Protein AF-A0A957ZQQ6-F1 (afdb_monomer_lite)

Sequence (96 aa):
PLQGPESPLEALPAFAVIMASFVPAIGATVLFFLLGRFLSQGVRIFVIVSVLFLIASFALPFTLPATVAISAKIALNVMHVISGSVIMGVLLRWGR

Foldseek 3Di:
DDADPPRPPPPDPPVVVVVVLVVVLVVLLVQLVVLVVPDPPSLVVSVVVLVVVLVVLLVVLVPDDPPDDPVVSVVSNVVSVVSSCVSNVVCVVVVD

Secondary structure (DSSP, 8-state):
----TTS------HHHHHHHHHHHHHHHHHHHHHHHHH-TTHHHHHHHHHHHHHHHHHHHHHTS-TTS-HHHHHHHHHHHHHHHHHHHHHHHHH--

pLDDT: mean 71.37, std 8.09, range [40.91, 83.69]

Radius of gyration: 16.47 Å; chains: 1; bounding box: 38×26×48 Å

Structure (mmCIF, N/CA/C/O backbone):
data_AF-A0A957ZQQ6-F1
#
_entry.id   AF-A0A957ZQQ6-F1
#
loop_
_atom_site.group_PDB
_atom_site.id
_atom_site.type_symbol
_atom_site.label_atom_id
_atom_site.label_alt_id
_atom_site.label_comp_id
_atom_site.label_asym_id
_atom_site.label_entity_id
_atom_site.label_seq_id
_atom_site.pdbx_PDB_ins_code
_atom_site.Cartn_x
_atom_site.Cartn_y
_atom_site.Cartn_z
_atom_site.occupancy
_atom_site.B_iso_or_equiv
_atom_site.auth_seq_id
_atom_site.auth_comp_id
_atom_site.auth_asym_id
_atom_site.auth_atom_id
_atom_site.pdbx_PDB_model_num
ATOM 1 N N . PRO A 1 1 ? 19.331 -10.864 -13.041 1.00 40.91 1 PRO A N 1
ATOM 2 C CA . PRO A 1 1 ? 19.321 -10.862 -14.524 1.00 40.91 1 PRO A CA 1
ATOM 3 C C . PRO A 1 1 ? 18.349 -9.794 -15.051 1.00 40.91 1 PRO A C 1
ATOM 5 O O . PRO A 1 1 ? 17.147 -9.915 -14.850 1.00 40.91 1 PRO A O 1
ATOM 8 N N . LEU A 1 2 ? 18.882 -8.711 -15.625 1.00 51.75 2 LEU A N 1
ATOM 9 C CA . LEU A 1 2 ? 18.087 -7.630 -16.213 1.00 51.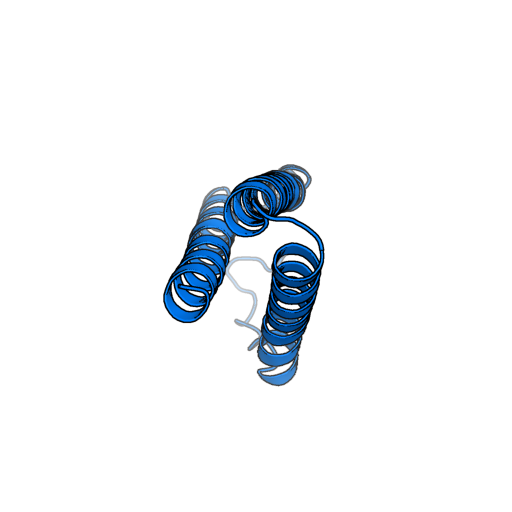75 2 LEU A CA 1
ATOM 10 C C . LEU A 1 2 ? 17.832 -7.978 -17.683 1.00 51.75 2 LEU A C 1
ATOM 12 O O . LEU A 1 2 ? 18.775 -8.053 -18.465 1.00 51.75 2 LEU A O 1
ATOM 16 N N . GLN A 1 3 ? 16.574 -8.264 -18.006 1.00 59.97 3 GLN A N 1
ATOM 17 C CA . GLN A 1 3 ? 16.107 -8.602 -19.349 1.00 59.97 3 GLN A CA 1
ATOM 18 C C . GLN A 1 3 ? 16.329 -7.405 -20.295 1.00 59.97 3 GLN A C 1
ATOM 20 O O . GLN A 1 3 ? 15.863 -6.299 -20.019 1.00 59.97 3 GLN A O 1
ATOM 25 N N . GLY A 1 4 ? 17.104 -7.614 -21.365 1.00 64.88 4 GLY A N 1
ATOM 26 C CA . GLY A 1 4 ? 17.320 -6.637 -22.440 1.00 64.88 4 GLY A CA 1
ATOM 27 C C . GLY A 1 4 ? 16.091 -6.500 -23.355 1.00 64.88 4 GLY A C 1
ATOM 28 O O . GLY A 1 4 ? 15.157 -7.288 -23.217 1.00 64.88 4 GLY A O 1
ATOM 29 N N . PRO A 1 5 ? 16.067 -5.533 -24.291 1.00 61.50 5 PRO A N 1
ATOM 30 C CA . PRO A 1 5 ? 14.922 -5.265 -25.179 1.00 61.50 5 PRO A CA 1
ATOM 31 C C . PRO A 1 5 ? 14.446 -6.482 -25.993 1.00 61.50 5 PRO A C 1
ATOM 33 O O . PRO A 1 5 ? 13.275 -6.570 -26.346 1.00 61.50 5 PRO A O 1
ATOM 36 N N . GLU A 1 6 ? 15.352 -7.421 -26.266 1.00 59.75 6 GLU A N 1
ATOM 37 C CA . GLU A 1 6 ? 15.118 -8.694 -26.956 1.00 59.75 6 GLU A CA 1
ATOM 38 C C . GLU A 1 6 ? 14.751 -9.875 -26.037 1.00 59.75 6 GLU A C 1
ATOM 40 O O . GLU A 1 6 ? 14.519 -10.984 -26.520 1.00 59.75 6 GLU A O 1
ATOM 45 N N . SER A 1 7 ? 14.695 -9.680 -24.717 1.00 57.12 7 SER A N 1
ATOM 46 C CA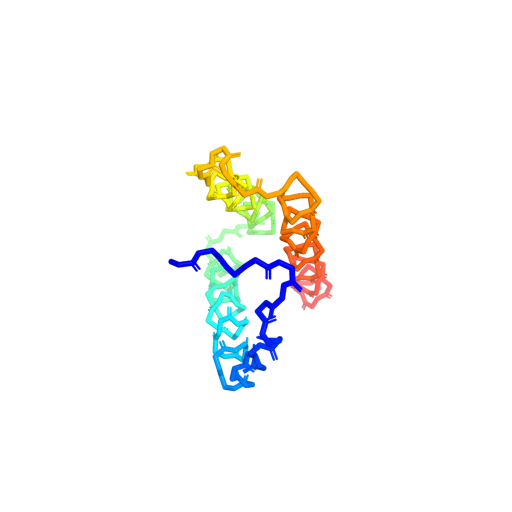 . SER A 1 7 ? 14.257 -10.743 -23.811 1.0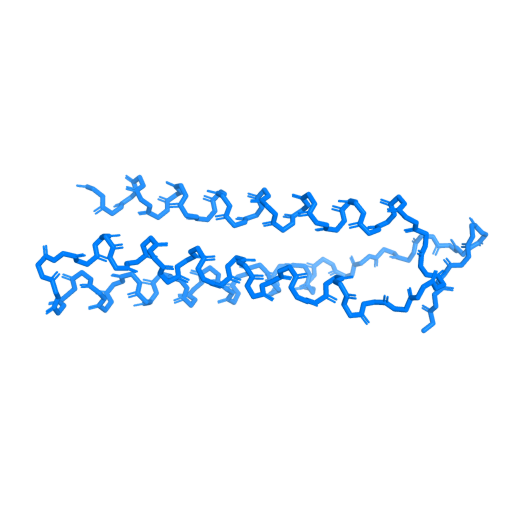0 57.12 7 SER A CA 1
ATOM 47 C C . SER A 1 7 ? 12.759 -10.997 -23.986 1.00 57.12 7 SER A C 1
ATOM 49 O O . SER A 1 7 ? 11.974 -10.046 -23.942 1.00 57.12 7 SER A O 1
ATOM 51 N N . PRO A 1 8 ? 12.338 -12.262 -24.176 1.00 57.53 8 PRO A N 1
ATOM 52 C CA . PRO A 1 8 ? 10.923 -12.585 -24.261 1.00 57.53 8 PRO A CA 1
ATOM 53 C C . PRO A 1 8 ? 10.244 -12.097 -22.983 1.00 57.53 8 PRO A C 1
ATOM 55 O O . PRO A 1 8 ? 10.754 -12.353 -21.894 1.00 57.53 8 PRO A O 1
ATOM 58 N N . LEU A 1 9 ? 9.127 -11.374 -23.130 1.00 57.25 9 LEU A N 1
ATOM 59 C CA . LEU A 1 9 ? 8.288 -10.936 -22.014 1.00 57.25 9 LEU A CA 1
ATOM 60 C C . LEU A 1 9 ? 7.839 -12.180 -21.248 1.00 57.25 9 LEU A C 1
ATOM 62 O O . LEU A 1 9 ? 6.852 -12.828 -21.598 1.00 57.25 9 LEU A O 1
ATOM 66 N N . GLU A 1 10 ? 8.618 -12.549 -20.241 1.00 64.00 10 GLU A N 1
ATOM 67 C CA . GLU A 1 10 ? 8.364 -13.725 -19.438 1.00 64.00 10 GLU A CA 1
ATOM 68 C C . GLU A 1 10 ? 7.135 -13.407 -18.594 1.00 64.00 10 GLU A C 1
ATOM 70 O O . GLU A 1 10 ? 7.157 -12.530 -17.726 1.00 64.00 10 GLU A O 1
ATOM 75 N N . ALA A 1 11 ? 6.014 -14.041 -18.942 1.00 61.44 11 ALA A N 1
ATOM 76 C CA . ALA A 1 11 ? 4.746 -13.797 -18.282 1.00 61.44 11 ALA A CA 1
ATOM 77 C C . ALA A 1 11 ? 4.913 -14.062 -16.783 1.00 61.44 11 ALA A C 1
ATOM 79 O O . ALA A 1 11 ? 5.180 -15.188 -16.360 1.00 61.44 11 ALA A O 1
ATOM 80 N N . LEU A 1 12 ? 4.759 -13.008 -15.980 1.00 65.44 12 LEU A N 1
ATOM 81 C CA . LEU A 1 12 ? 4.786 -13.120 -14.529 1.00 65.44 12 LEU A CA 1
ATOM 82 C C . LEU A 1 12 ? 3.724 -14.141 -14.092 1.00 65.44 12 LEU A C 1
ATOM 84 O O . LEU A 1 12 ? 2.561 -14.012 -14.492 1.00 65.44 12 LEU A O 1
ATOM 88 N N . PRO A 1 13 ? 4.082 -15.142 -13.266 1.00 80.12 13 PRO A N 1
ATOM 89 C CA . PRO A 1 13 ? 3.126 -16.134 -12.805 1.00 80.12 13 PRO A CA 1
ATOM 90 C C . PRO A 1 13 ? 1.977 -15.432 -12.084 1.00 80.12 13 PRO A C 1
ATOM 92 O O . PRO A 1 13 ? 2.202 -14.743 -11.086 1.00 80.12 13 PRO A O 1
ATOM 95 N N . ALA A 1 14 ? 0.742 -15.626 -12.552 1.00 77.06 14 ALA A N 1
ATOM 96 C CA . ALA A 1 14 ? -0.435 -14.980 -11.965 1.00 77.06 14 ALA A CA 1
ATOM 97 C C . ALA A 1 14 ? -0.519 -15.218 -10.448 1.00 77.06 14 ALA A C 1
ATOM 99 O O . ALA A 1 14 ? -0.823 -14.306 -9.683 1.00 77.06 14 ALA A O 1
ATOM 100 N N . PHE A 1 15 ? -0.148 -16.420 -10.000 1.00 77.75 15 PHE A N 1
ATOM 101 C CA . PHE A 1 15 ? -0.078 -16.771 -8.584 1.00 77.75 15 PHE A CA 1
ATOM 102 C C . PHE A 1 15 ? 0.866 -15.865 -7.776 1.00 77.75 15 PHE A C 1
ATOM 104 O O . PHE A 1 15 ? 0.512 -15.439 -6.679 1.00 77.75 15 PHE A O 1
ATOM 111 N N . ALA A 1 16 ? 2.037 -15.524 -8.320 1.00 77.50 16 ALA A N 1
ATOM 112 C CA . ALA A 1 16 ? 2.995 -14.652 -7.646 1.00 77.50 16 ALA A CA 1
ATOM 113 C C . ALA A 1 16 ? 2.435 -13.233 -7.480 1.00 77.50 16 ALA A C 1
ATOM 115 O O . ALA A 1 16 ? 2.562 -12.647 -6.408 1.00 77.50 16 ALA A O 1
ATOM 116 N N . VAL A 1 17 ? 1.748 -12.713 -8.504 1.00 74.31 17 VAL A N 1
ATOM 117 C CA . VAL A 1 17 ? 1.105 -11.388 -8.462 1.00 74.31 17 VAL A CA 1
ATOM 118 C C . VAL A 1 17 ? -0.038 -11.364 -7.447 1.00 74.31 17 VAL A C 1
ATOM 120 O O . VAL A 1 17 ? -0.153 -10.421 -6.662 1.00 74.31 17 VAL A O 1
ATOM 123 N N . ILE A 1 18 ? -0.853 -12.423 -7.414 1.00 77.62 18 ILE A N 1
ATOM 124 C CA . ILE A 1 18 ? -1.946 -12.573 -6.449 1.00 77.62 18 ILE A CA 1
ATOM 125 C C . ILE A 1 18 ? -1.377 -12.572 -5.028 1.00 77.62 18 ILE A C 1
ATOM 127 O O . ILE A 1 18 ? -1.754 -11.728 -4.219 1.00 77.62 18 ILE A O 1
ATOM 131 N N . MET A 1 19 ? -0.422 -13.452 -4.723 1.00 79.38 19 MET A N 1
ATOM 132 C CA . MET A 1 19 ? 0.130 -13.556 -3.369 1.00 79.38 19 MET A CA 1
ATOM 133 C C . MET A 1 19 ? 0.854 -12.278 -2.934 1.00 79.38 19 MET A C 1
ATOM 135 O O . MET A 1 19 ? 0.646 -11.813 -1.812 1.00 79.38 19 MET A O 1
ATOM 139 N N . ALA A 1 20 ? 1.617 -11.650 -3.833 1.00 77.12 20 ALA A N 1
ATOM 140 C CA . ALA A 1 20 ? 2.281 -10.376 -3.568 1.00 77.12 20 ALA A CA 1
ATOM 141 C C . ALA A 1 20 ? 1.299 -9.224 -3.290 1.00 77.12 20 ALA A C 1
ATOM 143 O O . ALA A 1 20 ? 1.669 -8.270 -2.613 1.00 77.12 20 ALA A O 1
ATOM 144 N N . SER A 1 21 ? 0.052 -9.317 -3.763 1.00 76.06 21 SER A N 1
ATOM 145 C CA . SER A 1 21 ? -0.994 -8.312 -3.516 1.00 76.06 21 SER A CA 1
ATOM 146 C C . SER A 1 21 ? -1.805 -8.609 -2.251 1.00 76.06 21 SER A C 1
ATOM 148 O O . SER A 1 21 ? -2.136 -7.703 -1.487 1.00 76.06 21 SER A O 1
ATOM 150 N N . PHE A 1 22 ? -2.112 -9.884 -1.999 1.00 80.50 22 PHE A N 1
ATOM 151 C CA . PHE A 1 22 ? -2.929 -10.305 -0.859 1.00 80.50 22 PHE A CA 1
ATOM 152 C C . PHE A 1 22 ? -2.203 -10.147 0.477 1.00 80.50 22 PHE A C 1
ATOM 154 O O . PHE A 1 22 ? -2.805 -9.680 1.441 1.00 80.50 22 PHE A O 1
ATOM 161 N N . VAL A 1 23 ? -0.917 -10.497 0.544 1.00 81.81 23 VAL A N 1
ATOM 162 C CA . VAL A 1 23 ? -0.123 -10.404 1.781 1.00 81.81 23 VAL A CA 1
ATOM 163 C C . VAL A 1 23 ? -0.125 -8.983 2.374 1.00 81.81 23 VAL A C 1
ATOM 165 O O . VAL A 1 23 ? -0.520 -8.836 3.534 1.00 81.81 23 VAL A O 1
ATOM 168 N N . PRO A 1 24 ? 0.240 -7.920 1.627 1.00 74.50 24 PRO A N 1
ATOM 169 C CA . PRO A 1 24 ? 0.201 -6.560 2.160 1.00 74.50 24 PRO A CA 1
ATOM 170 C C . PRO A 1 24 ? -1.225 -6.072 2.443 1.00 74.50 24 PRO A C 1
ATOM 172 O O . PRO A 1 24 ? -1.421 -5.341 3.412 1.00 74.50 24 PRO A O 1
ATOM 175 N N . ALA A 1 25 ? -2.233 -6.500 1.673 1.00 75.69 25 ALA A N 1
ATOM 176 C CA . ALA A 1 25 ? -3.629 -6.137 1.929 1.00 75.69 25 ALA A CA 1
ATOM 177 C C . ALA A 1 25 ? -4.153 -6.724 3.254 1.00 75.69 25 ALA A C 1
ATOM 179 O O . ALA A 1 25 ? -4.777 -6.016 4.049 1.00 75.69 25 ALA A O 1
ATOM 180 N N . ILE A 1 26 ? -3.856 -7.997 3.530 1.00 82.75 26 ILE A N 1
ATOM 181 C CA . ILE A 1 26 ? -4.196 -8.651 4.800 1.00 82.75 26 ILE A CA 1
ATOM 182 C C . ILE A 1 26 ? -3.438 -7.979 5.946 1.00 82.75 26 ILE A C 1
ATOM 184 O O . ILE A 1 26 ? -4.051 -7.617 6.950 1.00 82.75 26 ILE A O 1
ATOM 188 N N . GLY A 1 27 ? -2.134 -7.739 5.779 1.00 81.12 27 GLY A N 1
ATOM 189 C CA . GLY A 1 27 ? -1.319 -7.039 6.773 1.00 81.12 27 GLY A CA 1
ATOM 190 C C . GLY A 1 27 ? -1.879 -5.656 7.123 1.00 81.12 27 GLY A C 1
ATOM 191 O O . GLY A 1 27 ? -2.049 -5.339 8.299 1.00 81.12 27 GLY A O 1
ATOM 192 N N . ALA A 1 28 ? -2.250 -4.865 6.113 1.00 75.12 28 ALA A N 1
ATOM 193 C CA . ALA A 1 28 ? -2.858 -3.550 6.302 1.00 75.12 28 ALA A CA 1
ATOM 194 C C . ALA A 1 28 ? -4.225 -3.633 7.001 1.00 75.12 28 ALA A C 1
ATOM 196 O O . ALA A 1 28 ? -4.518 -2.815 7.871 1.00 75.12 28 ALA A O 1
ATOM 197 N N . THR A 1 29 ? -5.037 -4.642 6.676 1.00 77.56 29 THR A N 1
ATOM 198 C CA . THR A 1 29 ? -6.348 -4.863 7.307 1.00 77.56 29 THR A CA 1
ATOM 199 C C . THR A 1 29 ? -6.209 -5.216 8.788 1.00 77.56 29 THR A C 1
ATOM 201 O O . THR A 1 29 ? -6.886 -4.628 9.628 1.00 77.56 29 THR A O 1
ATOM 204 N N . VAL A 1 30 ? -5.304 -6.139 9.129 1.00 80.81 30 VAL A N 1
ATOM 205 C CA . VAL A 1 30 ? -5.027 -6.526 10.523 1.00 80.81 30 VAL A CA 1
ATOM 206 C C . VAL A 1 30 ? -4.508 -5.330 11.316 1.00 80.81 30 VAL A C 1
ATOM 208 O O . VAL A 1 30 ? -4.965 -5.081 12.431 1.00 80.81 30 VAL A O 1
ATOM 211 N N . LEU A 1 31 ? -3.596 -4.558 10.724 1.00 77.00 31 LEU A N 1
ATOM 212 C CA . LEU A 1 31 ? -3.054 -3.352 11.333 1.00 77.00 31 LEU A CA 1
ATOM 213 C C . LEU A 1 31 ? -4.157 -2.314 11.590 1.00 77.00 31 LEU A C 1
ATOM 215 O O . LEU A 1 31 ? -4.261 -1.806 12.706 1.00 77.00 31 LEU A O 1
ATOM 219 N N . PHE A 1 32 ? -5.016 -2.048 10.599 1.00 70.12 32 PHE A N 1
ATOM 220 C CA . PHE A 1 32 ? -6.168 -1.152 10.738 1.00 70.12 32 PHE A CA 1
ATOM 221 C C . PHE A 1 32 ? -7.126 -1.618 11.841 1.00 70.12 32 PHE A C 1
ATOM 223 O O . PHE A 1 32 ? -7.539 -0.817 12.679 1.00 70.12 32 PHE A O 1
ATOM 230 N N . PHE A 1 33 ? -7.431 -2.917 11.889 1.00 74.69 33 PHE A N 1
ATOM 231 C CA . PHE A 1 33 ? -8.299 -3.504 12.906 1.00 74.69 33 PHE A CA 1
ATOM 232 C C . PHE A 1 33 ? -7.717 -3.358 14.319 1.00 74.69 33 PHE A C 1
ATOM 234 O O . PHE A 1 33 ? -8.424 -2.922 15.228 1.00 74.69 33 PHE A O 1
ATOM 241 N N . LEU A 1 34 ? -6.424 -3.648 14.516 1.00 73.25 34 LEU A N 1
ATOM 242 C CA . LEU A 1 34 ? -5.760 -3.434 15.807 1.00 73.25 34 LEU A CA 1
ATOM 243 C C . LEU A 1 34 ? -5.781 -1.953 16.212 1.00 73.25 34 LEU A C 1
ATOM 245 O O . LEU A 1 34 ? -6.100 -1.628 17.355 1.00 73.25 34 LEU A O 1
ATOM 249 N N . LEU A 1 35 ? -5.480 -1.051 15.278 1.00 70.50 35 LEU A N 1
ATOM 250 C CA . LEU A 1 35 ? -5.468 0.391 15.521 1.00 70.50 35 LEU A CA 1
ATOM 251 C C . LEU A 1 35 ? -6.854 0.924 15.897 1.00 70.50 35 LEU A C 1
ATOM 253 O O . LEU A 1 35 ? -6.963 1.712 16.832 1.00 70.50 35 LEU A O 1
ATOM 257 N N . GLY A 1 36 ? -7.912 0.471 15.223 1.00 66.31 36 GLY A N 1
ATOM 258 C CA . GLY A 1 36 ? -9.292 0.831 15.556 1.00 66.31 36 GLY A CA 1
ATOM 259 C C . GLY A 1 36 ? -9.784 0.225 16.875 1.00 66.31 36 GLY A C 1
ATOM 260 O O . GLY A 1 36 ? -10.590 0.839 17.569 1.00 66.31 36 GLY A O 1
ATOM 261 N N . ARG A 1 37 ? -9.283 -0.958 17.259 1.00 68.81 37 ARG A N 1
ATOM 262 C CA . ARG A 1 37 ? -9.673 -1.639 18.504 1.00 68.81 37 ARG A CA 1
ATOM 263 C C . ARG A 1 37 ? -9.058 -1.000 19.750 1.00 68.81 37 ARG A C 1
ATOM 265 O O . ARG A 1 37 ? -9.721 -0.974 20.785 1.00 68.81 37 ARG A O 1
ATOM 272 N N . PHE A 1 38 ? -7.813 -0.527 19.665 1.00 68.00 38 PHE A N 1
ATOM 273 C CA . PHE A 1 38 ? -7.044 -0.072 20.830 1.00 68.00 38 PHE A CA 1
ATOM 274 C C . PHE A 1 38 ? -6.892 1.453 20.948 1.00 68.00 38 PHE A C 1
ATOM 276 O O . PHE A 1 38 ? -6.561 1.931 22.031 1.00 68.00 38 PHE A O 1
ATOM 283 N N . LEU A 1 39 ? -7.124 2.235 19.884 1.00 63.22 39 LEU A N 1
ATOM 284 C CA . LEU A 1 39 ? -6.846 3.677 19.876 1.00 63.22 39 LEU A CA 1
ATOM 285 C C . LEU A 1 39 ? -8.050 4.490 19.375 1.00 63.22 39 LEU A C 1
ATOM 287 O O . LEU A 1 39 ? -8.550 4.270 18.274 1.00 63.22 39 LEU A O 1
ATOM 291 N N . SER A 1 40 ? -8.457 5.517 20.134 1.00 63.38 40 SER A N 1
ATOM 292 C CA . SER A 1 40 ? -9.550 6.435 19.749 1.00 63.38 40 SER A CA 1
ATOM 293 C C . SER A 1 40 ? -9.252 7.258 18.484 1.00 63.38 40 SER A C 1
ATOM 295 O O . SER A 1 40 ? -10.167 7.798 17.867 1.00 63.38 40 SER A O 1
ATOM 297 N N . GLN A 1 41 ? -7.979 7.330 18.068 1.00 65.44 41 GLN A N 1
ATOM 298 C CA . GLN A 1 41 ? -7.516 7.963 16.824 1.00 65.44 41 GLN A CA 1
ATOM 299 C C . GLN A 1 41 ? -6.927 6.961 15.812 1.00 65.44 41 GLN A C 1
ATOM 301 O O . GLN A 1 41 ? -6.074 7.334 15.002 1.00 65.44 41 GLN A O 1
ATOM 306 N N . GLY A 1 42 ? -7.368 5.696 15.835 1.00 61.47 42 GLY A N 1
ATOM 307 C CA . GLY A 1 42 ? -6.824 4.610 15.005 1.00 61.47 42 GLY A CA 1
ATOM 308 C C . GLY A 1 42 ? -6.702 4.941 13.512 1.00 61.47 42 GLY A C 1
ATOM 309 O O . GLY A 1 42 ? -5.687 4.628 12.894 1.00 61.47 42 GLY A O 1
ATOM 310 N N . VAL A 1 43 ? -7.663 5.684 12.952 1.00 66.62 43 VAL A N 1
ATOM 311 C CA . VAL A 1 43 ? -7.637 6.126 11.545 1.00 66.62 43 VAL A CA 1
ATOM 312 C C . VAL A 1 43 ? -6.441 7.039 11.249 1.00 66.62 43 VAL A C 1
ATOM 314 O O . VAL A 1 43 ? -5.772 6.881 10.231 1.00 66.62 43 VAL A O 1
ATOM 317 N N . ARG A 1 44 ? -6.130 7.986 12.143 1.00 70.44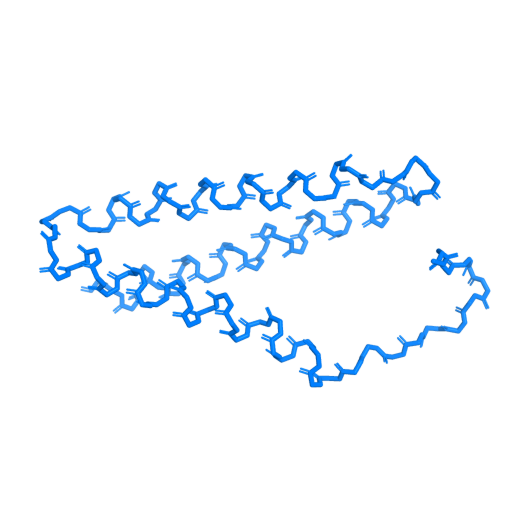 44 ARG A N 1
ATOM 318 C CA . ARG A 1 44 ? -5.059 8.972 11.930 1.00 70.44 44 ARG A CA 1
ATOM 319 C C . ARG A 1 44 ? -3.682 8.312 11.983 1.00 70.44 44 ARG A C 1
ATOM 321 O O . ARG A 1 44 ? -2.820 8.612 11.164 1.00 70.44 44 ARG A O 1
ATOM 328 N N . ILE A 1 45 ? -3.504 7.375 12.911 1.00 70.44 45 ILE A N 1
ATOM 329 C CA . ILE A 1 45 ? -2.258 6.619 13.074 1.00 70.44 45 ILE A CA 1
ATOM 330 C C . ILE A 1 45 ? -2.084 5.620 11.922 1.00 70.44 45 ILE A C 1
ATOM 332 O O . ILE A 1 45 ? -0.984 5.495 11.391 1.00 70.44 45 ILE A O 1
ATOM 336 N N . PHE A 1 46 ? -3.164 4.983 11.460 1.00 72.69 46 PHE A N 1
ATOM 337 C CA . PHE A 1 46 ? -3.121 4.115 10.283 1.00 72.69 46 PHE A CA 1
ATOM 338 C C . PHE A 1 46 ? -2.646 4.851 9.027 1.00 72.69 46 PHE A C 1
ATOM 340 O O . PHE A 1 46 ? -1.813 4.326 8.288 1.00 72.69 46 PHE A O 1
ATOM 347 N N . VAL A 1 47 ? -3.126 6.078 8.802 1.00 72.88 47 VAL A N 1
ATOM 348 C CA . VAL A 1 47 ? -2.668 6.908 7.678 1.00 72.88 47 VAL A CA 1
ATOM 349 C C . VAL A 1 47 ? -1.175 7.206 7.800 1.00 72.88 47 VAL A C 1
ATOM 351 O O . VAL A 1 47 ? -0.452 7.036 6.825 1.00 72.88 47 VAL A O 1
ATOM 354 N N . ILE A 1 48 ? -0.689 7.580 8.989 1.00 76.12 48 ILE A N 1
ATOM 355 C CA . ILE A 1 48 ? 0.742 7.850 9.208 1.00 76.12 48 ILE A CA 1
ATOM 356 C C . ILE A 1 48 ? 1.581 6.602 8.906 1.00 76.12 48 ILE A C 1
ATOM 358 O O . ILE A 1 48 ? 2.546 6.688 8.152 1.00 76.12 48 ILE A O 1
ATOM 362 N N . VAL A 1 49 ? 1.202 5.435 9.434 1.00 74.94 49 VAL A N 1
ATOM 363 C CA . VAL A 1 49 ? 1.947 4.187 9.197 1.00 74.94 49 VAL A CA 1
ATOM 364 C C . VAL A 1 49 ? 1.895 3.777 7.724 1.00 74.94 49 VAL A C 1
ATOM 366 O O . VAL A 1 49 ? 2.917 3.379 7.173 1.00 74.94 49 VAL A O 1
ATOM 369 N N . SER A 1 50 ? 0.747 3.935 7.064 1.00 73.00 50 SER A N 1
ATOM 370 C CA . SER A 1 50 ? 0.597 3.648 5.631 1.00 73.00 50 SER A CA 1
ATOM 371 C C . SER A 1 50 ? 1.480 4.556 4.777 1.00 73.00 50 SER A C 1
ATOM 373 O O . SER A 1 50 ? 2.138 4.081 3.857 1.00 73.00 50 SER A O 1
ATOM 375 N N . VAL A 1 51 ? 1.554 5.848 5.109 1.00 77.19 51 VAL A N 1
ATOM 376 C CA . VAL A 1 51 ? 2.445 6.803 4.437 1.00 77.19 51 VAL A CA 1
ATOM 377 C C . VAL A 1 51 ? 3.911 6.443 4.676 1.00 77.19 51 VAL A C 1
ATOM 379 O O . VAL A 1 51 ? 4.692 6.452 3.730 1.00 77.19 51 VAL A O 1
ATOM 382 N N . LEU A 1 52 ? 4.296 6.066 5.898 1.00 78.44 52 LEU A N 1
ATOM 383 C CA . LEU A 1 52 ? 5.663 5.625 6.190 1.00 78.44 52 LEU A CA 1
ATOM 384 C C . LEU A 1 52 ? 6.037 4.358 5.414 1.00 78.44 52 LEU A C 1
ATOM 386 O O . LEU A 1 52 ? 7.126 4.293 4.851 1.00 78.44 52 LEU A O 1
ATOM 390 N N . PHE A 1 53 ? 5.135 3.380 5.332 1.00 75.31 53 PHE A N 1
ATOM 391 C CA . PHE A 1 53 ? 5.343 2.176 4.528 1.00 75.31 53 PHE A CA 1
ATOM 392 C C . PHE A 1 53 ? 5.430 2.490 3.039 1.00 75.31 53 PHE A C 1
ATOM 394 O O . PHE A 1 53 ? 6.269 1.920 2.350 1.00 75.31 53 PHE A O 1
ATOM 401 N N . LEU A 1 54 ? 4.612 3.420 2.545 1.00 75.12 54 LEU A N 1
ATOM 402 C CA . LEU A 1 54 ? 4.675 3.877 1.162 1.00 75.12 54 LEU A CA 1
ATOM 403 C C . LEU A 1 54 ? 6.034 4.525 0.865 1.00 75.12 54 LEU A C 1
ATOM 405 O O . LEU A 1 54 ? 6.679 4.164 -0.114 1.00 75.12 54 LEU A O 1
ATOM 409 N N . ILE A 1 55 ? 6.510 5.409 1.749 1.00 75.31 55 ILE A N 1
ATOM 410 C CA . ILE A 1 55 ? 7.841 6.033 1.665 1.00 75.31 55 ILE A CA 1
ATOM 411 C C . ILE A 1 55 ? 8.945 4.970 1.697 1.00 75.31 55 ILE A C 1
ATOM 413 O O . ILE A 1 55 ? 9.836 4.983 0.850 1.00 75.31 55 ILE A O 1
ATOM 417 N N . ALA A 1 56 ? 8.873 4.012 2.622 1.00 76.38 56 ALA A N 1
ATOM 418 C CA . ALA A 1 56 ? 9.822 2.904 2.695 1.00 76.38 56 ALA A CA 1
ATOM 419 C C . ALA A 1 56 ? 9.789 2.034 1.427 1.00 76.38 56 ALA A C 1
ATOM 421 O O . ALA A 1 56 ? 10.824 1.551 0.974 1.00 76.38 56 ALA A O 1
ATOM 422 N N . SER A 1 57 ? 8.620 1.882 0.804 1.00 69.25 57 SER A N 1
ATOM 423 C CA . SER A 1 57 ? 8.458 1.138 -0.441 1.00 69.25 57 SER A CA 1
ATOM 424 C C . SER A 1 57 ? 9.160 1.812 -1.624 1.00 69.25 57 SER A C 1
ATOM 426 O O .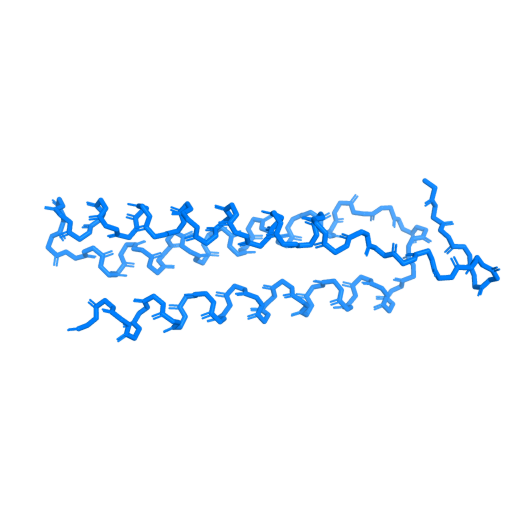 SER A 1 57 ? 9.658 1.109 -2.496 1.00 69.25 57 SER A O 1
ATOM 428 N N . PHE A 1 58 ? 9.319 3.143 -1.610 1.00 67.81 58 PHE A N 1
ATOM 429 C CA . PHE A 1 58 ? 10.160 3.872 -2.573 1.00 67.81 58 PHE A CA 1
ATOM 430 C C . PHE A 1 58 ? 11.667 3.698 -2.349 1.00 67.81 58 PHE A C 1
ATOM 432 O O . PHE A 1 58 ? 12.449 3.928 -3.273 1.00 67.81 58 PHE A O 1
ATOM 439 N N . ALA A 1 59 ? 12.107 3.256 -1.168 1.00 65.00 59 ALA A N 1
ATOM 440 C CA . ALA A 1 59 ? 13.526 2.996 -0.928 1.00 65.00 59 ALA A CA 1
ATOM 441 C C . ALA A 1 59 ? 14.039 1.797 -1.752 1.00 65.00 59 ALA A C 1
ATOM 443 O O . ALA A 1 59 ? 15.191 1.793 -2.177 1.00 65.00 59 ALA A O 1
ATOM 444 N N . LEU A 1 60 ? 13.177 0.817 -2.045 1.00 64.12 60 LEU A N 1
ATOM 445 C CA . LEU A 1 60 ? 13.487 -0.363 -2.864 1.00 64.12 60 LEU A CA 1
ATOM 446 C C . LEU A 1 60 ? 13.799 -0.047 -4.345 1.00 64.12 60 LEU A C 1
ATOM 448 O O . LEU A 1 60 ? 14.781 -0.564 -4.870 1.00 64.12 60 LEU A O 1
ATOM 452 N N . PRO A 1 61 ? 13.027 0.792 -5.061 1.00 61.00 61 PRO A N 1
ATOM 453 C CA . PRO A 1 61 ? 13.371 1.187 -6.424 1.00 61.00 61 PRO A CA 1
ATOM 454 C C . PRO A 1 61 ? 14.564 2.151 -6.499 1.00 61.00 61 PRO A C 1
ATOM 456 O O . PRO A 1 61 ? 15.257 2.170 -7.518 1.00 61.00 61 PRO A O 1
ATOM 459 N N . PHE A 1 62 ? 14.850 2.919 -5.442 1.00 58.66 62 PHE A N 1
ATOM 460 C CA . PHE A 1 62 ? 16.053 3.761 -5.384 1.00 58.66 62 PHE A CA 1
ATOM 461 C C . PHE A 1 62 ? 17.347 2.958 -5.190 1.00 58.66 62 PHE A C 1
ATOM 463 O O . PHE A 1 62 ? 18.398 3.396 -5.654 1.00 58.66 62 PHE A O 1
ATOM 470 N N . THR A 1 63 ? 17.282 1.771 -4.579 1.00 62.56 63 THR A N 1
ATOM 471 C CA . THR A 1 63 ? 18.433 0.860 -4.450 1.00 62.56 63 THR A CA 1
ATOM 472 C C . THR A 1 63 ? 18.674 0.003 -5.698 1.00 62.56 63 THR A C 1
ATOM 474 O O . THR A 1 63 ? 19.632 -0.770 -5.736 1.00 62.56 63 THR A O 1
ATOM 477 N N . LEU A 1 64 ? 17.861 0.153 -6.755 1.00 62.50 64 LEU A N 1
ATOM 478 C CA . LEU A 1 64 ? 18.079 -0.547 -8.021 1.00 62.50 64 LEU A CA 1
ATOM 479 C C . LEU A 1 64 ? 19.332 -0.017 -8.745 1.00 62.50 64 LEU A C 1
ATOM 481 O O . LEU A 1 64 ? 19.451 1.202 -8.941 1.00 62.50 64 LEU A O 1
ATOM 485 N N . PRO A 1 65 ? 20.215 -0.910 -9.242 1.00 67.62 65 PRO A N 1
ATOM 486 C CA . PRO A 1 65 ? 21.421 -0.540 -9.978 1.00 67.62 65 PRO A CA 1
ATOM 487 C C . PRO A 1 65 ? 21.164 0.479 -11.099 1.00 67.62 65 PRO A C 1
ATOM 489 O O . PRO A 1 65 ? 20.097 0.508 -11.724 1.00 67.62 65 PRO A O 1
ATOM 492 N N . ALA A 1 66 ? 22.154 1.327 -11.386 1.00 63.41 66 ALA A N 1
ATOM 493 C CA . ALA A 1 66 ? 22.075 2.336 -12.451 1.00 63.41 66 ALA A CA 1
ATOM 494 C C . ALA A 1 66 ? 21.879 1.733 -13.859 1.00 63.41 66 ALA A C 1
ATOM 496 O O . ALA A 1 66 ? 21.489 2.443 -14.777 1.00 63.41 66 ALA A O 1
ATOM 497 N N . THR A 1 67 ? 22.097 0.425 -14.013 1.00 65.38 67 THR A N 1
ATOM 498 C CA . THR A 1 67 ? 21.913 -0.337 -15.256 1.00 65.38 67 THR A CA 1
ATOM 499 C C . THR A 1 67 ? 20.449 -0.575 -15.635 1.00 65.38 67 THR A C 1
ATOM 501 O O . THR A 1 67 ? 20.170 -0.995 -16.754 1.00 65.38 67 THR A O 1
ATOM 504 N N . VAL A 1 68 ? 19.497 -0.314 -14.733 1.00 66.38 68 VAL A N 1
ATOM 505 C CA . VAL A 1 68 ? 18.061 -0.422 -15.026 1.00 66.38 68 VAL A CA 1
ATOM 506 C C . VAL A 1 68 ? 17.583 0.835 -15.753 1.00 66.38 68 VAL A C 1
ATOM 508 O O . VAL A 1 68 ? 17.792 1.948 -15.266 1.00 66.38 68 VAL A O 1
ATOM 511 N N . ALA A 1 69 ? 16.891 0.652 -16.882 1.00 73.69 69 ALA A N 1
ATOM 512 C CA . ALA A 1 69 ? 16.322 1.741 -17.670 1.00 73.69 69 ALA A CA 1
ATOM 513 C C . ALA A 1 69 ? 15.472 2.693 -16.806 1.00 73.69 69 ALA A C 1
ATOM 515 O O . ALA A 1 69 ? 14.626 2.261 -16.019 1.00 73.69 69 ALA A O 1
ATOM 516 N N . ILE A 1 70 ? 15.673 4.004 -16.980 1.00 75.12 70 ILE A N 1
ATOM 517 C CA . ILE A 1 70 ? 14.959 5.055 -16.232 1.00 75.12 70 ILE A CA 1
ATOM 518 C C . ILE A 1 70 ? 13.437 4.905 -16.378 1.00 75.12 70 ILE A C 1
ATOM 520 O O . ILE A 1 70 ? 12.707 5.068 -15.402 1.00 75.12 70 ILE A O 1
ATOM 524 N N . SER A 1 71 ? 12.962 4.513 -17.562 1.00 70.94 71 SER A N 1
ATOM 525 C CA . SER A 1 71 ? 11.547 4.230 -17.833 1.00 70.94 71 SER A CA 1
ATOM 526 C C . SER A 1 71 ? 10.974 3.136 -16.926 1.00 70.94 71 SER A C 1
ATOM 528 O O . SER A 1 71 ? 9.887 3.306 -16.376 1.00 70.94 71 SER A O 1
ATOM 530 N N . ALA A 1 72 ? 11.719 2.051 -16.696 1.00 72.00 72 ALA A N 1
ATOM 531 C CA . ALA A 1 72 ? 11.305 0.968 -15.806 1.00 72.00 72 ALA A CA 1
ATOM 532 C C . ALA A 1 72 ? 11.273 1.415 -14.336 1.00 72.00 72 ALA A C 1
ATOM 534 O O . ALA A 1 72 ? 10.342 1.071 -13.607 1.00 72.00 72 ALA A O 1
ATOM 535 N N . LYS A 1 73 ? 12.237 2.243 -13.904 1.00 69.94 73 LYS A N 1
ATOM 536 C CA . LYS A 1 73 ? 12.239 2.827 -12.551 1.00 69.94 73 LYS A CA 1
ATOM 537 C C . LYS A 1 73 ? 11.021 3.722 -12.328 1.00 69.94 73 LYS A C 1
ATOM 539 O O . LYS A 1 73 ? 10.384 3.641 -11.281 1.00 69.94 73 LYS A O 1
ATOM 544 N N . ILE A 1 74 ? 10.670 4.555 -13.306 1.00 75.69 74 ILE A N 1
ATOM 545 C CA . ILE A 1 74 ? 9.489 5.424 -13.227 1.00 75.69 74 ILE A CA 1
ATOM 546 C C . ILE A 1 74 ? 8.211 4.580 -13.158 1.00 75.69 74 ILE A C 1
ATOM 548 O O . ILE A 1 74 ? 7.392 4.801 -12.268 1.00 75.69 74 ILE A O 1
ATOM 552 N N . ALA A 1 75 ? 8.065 3.576 -14.027 1.00 77.19 75 ALA A N 1
ATOM 553 C CA . ALA A 1 75 ? 6.897 2.695 -14.034 1.00 77.19 75 ALA A CA 1
ATOM 554 C C . ALA A 1 75 ? 6.716 1.944 -12.700 1.00 77.19 75 ALA A C 1
ATOM 556 O O . ALA A 1 75 ? 5.609 1.906 -12.161 1.00 77.19 75 ALA A O 1
ATOM 557 N N . LEU A 1 76 ? 7.803 1.419 -12.122 1.00 74.94 76 LEU A N 1
ATOM 558 C CA . LEU A 1 76 ? 7.786 0.769 -10.807 1.00 74.94 76 LEU A CA 1
ATOM 559 C C . LEU A 1 76 ? 7.332 1.726 -9.702 1.00 74.94 76 LEU A C 1
ATOM 561 O O . LEU A 1 76 ? 6.478 1.361 -8.897 1.00 74.94 76 LEU A O 1
ATOM 565 N N . ASN A 1 77 ? 7.851 2.955 -9.674 1.00 75.88 77 ASN A N 1
ATOM 566 C CA . ASN A 1 77 ? 7.436 3.956 -8.689 1.00 75.88 77 ASN A CA 1
ATOM 567 C C . ASN A 1 77 ? 5.945 4.297 -8.821 1.00 75.88 77 ASN A C 1
ATOM 569 O O . ASN A 1 77 ? 5.229 4.317 -7.823 1.00 75.88 77 ASN A O 1
ATOM 573 N N . VAL A 1 78 ? 5.455 4.501 -10.047 1.00 80.69 78 VAL A N 1
ATOM 574 C CA . VAL A 1 78 ? 4.035 4.785 -10.310 1.00 80.69 78 VAL A CA 1
ATOM 575 C C . VAL A 1 78 ? 3.145 3.633 -9.838 1.00 80.69 78 VAL A C 1
ATOM 577 O O . VAL A 1 78 ? 2.134 3.871 -9.178 1.00 80.69 78 VAL A O 1
ATOM 580 N N . MET A 1 79 ? 3.540 2.384 -10.093 1.00 81.75 79 MET A N 1
ATOM 581 C CA . MET A 1 79 ? 2.805 1.204 -9.632 1.00 81.75 79 MET A CA 1
ATOM 582 C C . MET A 1 79 ? 2.689 1.150 -8.102 1.00 81.75 79 MET A C 1
ATOM 584 O O . MET A 1 79 ? 1.619 0.828 -7.581 1.00 81.75 79 MET A O 1
ATOM 588 N N . HIS A 1 80 ? 3.754 1.508 -7.379 1.00 76.69 80 HIS A N 1
ATOM 589 C CA . HIS A 1 80 ? 3.748 1.555 -5.915 1.00 76.69 80 HIS A CA 1
ATOM 590 C C . HIS A 1 80 ? 2.827 2.654 -5.378 1.00 76.69 80 HIS A C 1
ATOM 592 O O . HIS A 1 80 ? 2.030 2.385 -4.477 1.00 76.69 80 HIS A O 1
ATOM 598 N N . VAL A 1 81 ? 2.868 3.857 -5.973 1.00 80.75 81 VAL A N 1
ATOM 599 C CA . VAL A 1 81 ? 1.946 4.953 -5.623 1.00 80.75 81 VAL A CA 1
ATOM 600 C C . VAL A 1 81 ? 0.507 4.483 -5.783 1.00 80.75 81 VAL A C 1
ATOM 602 O O . VAL A 1 81 ? -0.275 4.577 -4.840 1.00 80.75 81 VAL A O 1
ATOM 605 N N . ILE A 1 82 ? 0.153 3.967 -6.964 1.00 83.69 82 ILE A N 1
ATOM 606 C CA . ILE A 1 82 ? -1.224 3.590 -7.294 1.00 83.69 82 ILE A CA 1
ATOM 607 C C . ILE A 1 82 ? -1.701 2.491 -6.347 1.00 83.69 82 ILE A C 1
ATOM 609 O O . ILE A 1 82 ? -2.753 2.637 -5.729 1.00 83.69 82 ILE A O 1
ATOM 613 N N . SER A 1 83 ? -0.908 1.433 -6.169 1.00 78.94 83 SER A N 1
ATOM 614 C CA . SER A 1 83 ? -1.278 0.300 -5.314 1.00 78.94 83 SER A CA 1
ATOM 615 C C . SER A 1 83 ? -1.484 0.730 -3.859 1.00 78.94 83 SER A C 1
ATOM 617 O O . SER A 1 83 ? -2.517 0.423 -3.265 1.00 78.94 83 SER A O 1
ATOM 619 N N . GLY A 1 84 ? -0.553 1.510 -3.297 1.00 78.50 84 GLY A N 1
ATOM 620 C CA . GLY A 1 84 ? -0.669 2.023 -1.932 1.00 78.50 84 GLY A CA 1
ATOM 621 C C . GLY A 1 84 ? -1.860 2.966 -1.750 1.00 78.50 84 GLY A C 1
ATOM 622 O O . GLY A 1 84 ? -2.592 2.853 -0.768 1.00 78.50 84 GLY A O 1
ATOM 623 N N . SER A 1 85 ? -2.107 3.841 -2.730 1.00 79.19 85 SER A N 1
ATOM 624 C CA . SER A 1 85 ? -3.242 4.774 -2.722 1.00 79.19 85 SER A CA 1
ATOM 625 C C . SER A 1 85 ? -4.580 4.041 -2.737 1.00 79.19 85 SER A C 1
ATOM 627 O O . SER A 1 85 ? -5.484 4.396 -1.983 1.00 79.19 85 SER A O 1
ATOM 629 N N . VAL A 1 86 ? -4.703 3.005 -3.574 1.00 82.50 86 VAL A N 1
ATOM 630 C CA . VAL A 1 86 ? -5.922 2.197 -3.695 1.00 82.50 86 VAL A CA 1
ATOM 631 C C . VAL A 1 86 ? -6.184 1.429 -2.404 1.00 82.50 86 VAL A C 1
ATOM 633 O O . VAL A 1 86 ? -7.292 1.508 -1.880 1.00 82.50 86 VAL A O 1
ATOM 636 N N . ILE A 1 87 ? -5.177 0.751 -1.844 1.00 78.38 87 ILE A N 1
ATOM 637 C CA . ILE A 1 87 ? -5.323 0.004 -0.584 1.00 78.38 87 ILE A CA 1
ATOM 638 C C . ILE A 1 87 ? -5.731 0.947 0.553 1.00 78.38 87 ILE A C 1
ATOM 640 O O . ILE A 1 8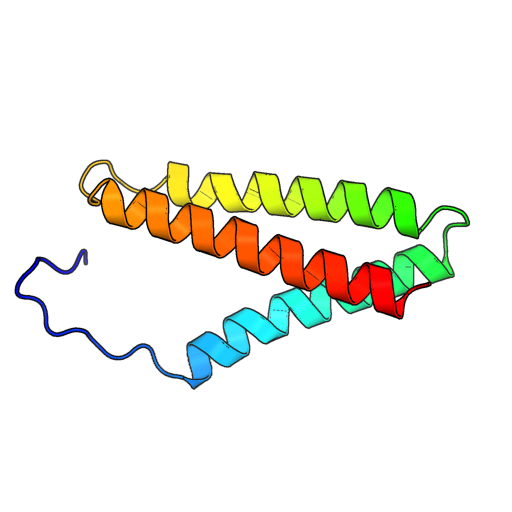7 ? -6.704 0.681 1.261 1.00 78.38 87 ILE A O 1
ATOM 644 N N . MET A 1 88 ? -5.037 2.080 0.699 1.00 78.19 88 MET A N 1
ATOM 645 C CA . MET A 1 88 ? -5.349 3.068 1.731 1.00 78.19 88 MET A CA 1
ATOM 646 C C . MET A 1 88 ? -6.754 3.653 1.542 1.00 78.19 88 MET A C 1
ATOM 648 O O . MET A 1 88 ? -7.512 3.747 2.504 1.00 78.19 88 MET A O 1
ATOM 652 N N . GLY A 1 89 ? -7.132 4.005 0.311 1.00 79.06 89 GLY A N 1
ATOM 653 C CA . GLY A 1 89 ? -8.452 4.549 -0.007 1.00 79.06 89 GLY A CA 1
ATOM 654 C C . GLY A 1 89 ? -9.590 3.562 0.264 1.00 79.06 89 GLY A C 1
ATOM 655 O O . GLY A 1 89 ? -10.612 3.951 0.829 1.00 79.06 89 GLY A O 1
ATOM 656 N N . VAL A 1 90 ? -9.409 2.284 -0.081 1.00 80.19 90 VAL A N 1
ATOM 657 C CA . VAL A 1 90 ? -10.392 1.222 0.185 1.00 80.19 90 VAL A CA 1
ATOM 658 C C . VAL A 1 90 ? -10.567 1.010 1.687 1.00 80.19 90 VAL A C 1
ATOM 660 O O . VAL A 1 90 ? -11.699 1.027 2.167 1.00 80.19 90 VAL A O 1
ATOM 663 N N . LEU A 1 91 ? -9.470 0.895 2.442 1.00 74.38 91 LEU A N 1
ATOM 664 C CA . LEU A 1 91 ? -9.523 0.694 3.894 1.00 74.38 91 LEU A CA 1
ATOM 665 C C . LEU A 1 91 ? -10.128 1.899 4.624 1.00 74.38 91 LEU A C 1
ATOM 667 O O . LEU A 1 91 ? -10.948 1.723 5.519 1.00 74.38 91 LEU A O 1
ATOM 671 N N . LEU A 1 92 ? -9.811 3.126 4.200 1.00 75.44 92 LEU A N 1
ATOM 672 C CA . LEU A 1 92 ? -10.427 4.335 4.754 1.00 75.44 92 LEU A CA 1
ATOM 673 C C . LEU A 1 92 ? -11.916 4.456 4.412 1.00 75.44 92 LEU A C 1
ATOM 675 O O . LEU A 1 92 ? -12.672 5.021 5.200 1.00 75.44 92 LEU A O 1
ATOM 679 N N . ARG A 1 93 ? -12.350 3.957 3.249 1.00 77.19 93 ARG A N 1
ATOM 680 C CA . ARG A 1 93 ? -13.763 3.988 2.850 1.00 77.19 93 ARG A CA 1
ATOM 681 C C . ARG A 1 93 ? -14.596 2.931 3.571 1.00 77.19 93 ARG A C 1
ATOM 683 O O . ARG A 1 93 ? -15.751 3.205 3.861 1.00 77.19 93 ARG A O 1
ATOM 690 N N . TRP A 1 94 ? -14.030 1.755 3.833 1.00 66.69 94 TRP A N 1
ATOM 691 C CA . TRP A 1 94 ? -14.704 0.668 4.554 1.00 66.69 94 TRP A CA 1
ATOM 692 C C . TRP A 1 94 ? -14.614 0.796 6.080 1.00 66.69 94 TRP A C 1
ATOM 694 O O . TRP A 1 94 ? -15.440 0.227 6.782 1.00 66.69 94 TRP A O 1
ATOM 704 N N . GLY A 1 95 ? -13.614 1.516 6.595 1.00 61.09 95 GLY A N 1
ATOM 705 C CA . GLY A 1 95 ? -13.404 1.731 8.027 1.00 61.09 95 GLY A CA 1
ATOM 706 C C . GLY A 1 95 ? -14.103 2.958 8.627 1.00 61.09 95 GLY A C 1
ATOM 707 O O . GLY A 1 95 ? -13.883 3.240 9.804 1.00 61.09 95 GLY A O 1
ATOM 708 N N . ARG A 1 96 ? -14.881 3.705 7.834 1.00 53.84 96 ARG A N 1
ATOM 709 C CA . ARG A 1 96 ? -15.789 4.770 8.296 1.00 53.84 96 ARG A CA 1
ATOM 710 C C . ARG A 1 96 ? -17.175 4.204 8.553 1.00 53.84 96 ARG A C 1
ATOM 712 O O . ARG A 1 96 ? -17.815 4.718 9.492 1.00 53.84 96 ARG A O 1
#